Protein AF-A0A2E3WHK4-F1 (afdb_monomer)

Radius of gyration: 24.92 Å; Cα contacts (8 Å, |Δi|>4): 42; chains: 1; bounding box: 54×71×38 Å

Foldseek 3Di:
DDDDDDDDDDDDDDDDDDDDDPPVPPPPPDDPVCNVVVVVVCQVPDPPPPPDDDPCPVVVVVCVVVVCDDDDVSVVVVVVCCCVPPCVPQVVVLVVQLVVCVVVVNPVSNVVSVVVNLVVQPDPVSNVD

Solvent-accessible surface area (backbone atoms only — not comparable to full-atom values): 8278 Å² total; per-residue (Å²): 140,84,90,86,89,82,89,86,83,82,88,84,90,82,88,81,91,81,87,91,76,89,67,83,73,79,76,76,81,72,52,80,79,55,40,60,59,50,52,52,48,55,55,70,73,35,89,83,51,94,81,72,81,67,85,66,51,68,60,50,52,51,33,38,77,71,60,69,31,80,50,70,70,40,42,52,53,50,51,51,48,44,45,56,69,43,41,58,65,46,55,51,54,49,51,55,50,39,54,52,25,55,74,72,67,36,62,66,60,36,50,54,50,49,53,49,54,52,65,68,32,83,46,72,69,66,62,73,109

pLDDT: mean 78.29, std 24.93, range [26.19, 98.44]

Nearest PDB structures (foldseek):
  6jc4-assembly2_C  TM=9.478E-01  e=2.154E-05  Klebsiella pneumoniae
  3o1q-assembly1_A  TM=9.457E-01  e=3.713E-01  Helicobacter pylori
  8ato-assembly1_C  TM=3.701E-01  e=4.319E+00  Homo sapiens

Structure (mmCIF, N/CA/C/O backbone):
data_AF-A0A2E3WHK4-F1
#
_entry.id   AF-A0A2E3WHK4-F1
#
loop_
_atom_site.group_PDB
_atom_site.id
_atom_site.type_symbol
_atom_site.label_atom_id
_atom_site.label_alt_id
_atom_site.label_comp_id
_atom_site.label_asym_id
_atom_site.label_entity_id
_atom_site.label_seq_id
_atom_site.pdbx_PDB_ins_code
_atom_site.Cartn_x
_atom_site.Cartn_y
_atom_site.Cartn_z
_atom_site.occupancy
_atom_site.B_iso_or_equiv
_atom_site.auth_seq_id
_atom_site.auth_comp_id
_atom_site.auth_asym_id
_atom_site.auth_atom_id
_atom_site.pdbx_PDB_model_num
ATOM 1 N N . MET A 1 1 ? 2.552 53.543 -18.193 1.00 32.16 1 MET A N 1
ATOM 2 C CA . MET A 1 1 ? 2.100 54.291 -16.997 1.00 32.16 1 MET A CA 1
ATOM 3 C C . MET A 1 1 ? 1.899 53.285 -15.876 1.00 32.16 1 MET A C 1
ATOM 5 O O . MET A 1 1 ? 1.229 52.308 -16.147 1.00 32.16 1 MET A O 1
ATOM 9 N N . ILE A 1 2 ? 2.403 53.360 -14.652 1.00 32.72 2 ILE A N 1
ATOM 10 C CA . ILE A 1 2 ? 3.369 54.187 -13.921 1.00 32.72 2 ILE A CA 1
ATOM 11 C C . ILE A 1 2 ? 3.848 53.256 -12.790 1.00 32.72 2 ILE A C 1
ATOM 13 O O . ILE A 1 2 ? 3.077 52.462 -12.256 1.00 32.72 2 ILE A O 1
ATOM 17 N N . TRP A 1 3 ? 5.128 53.359 -12.470 1.00 26.19 3 TRP A N 1
ATOM 18 C CA . TRP A 1 3 ? 5.832 52.725 -11.360 1.00 26.19 3 TRP A CA 1
ATOM 19 C C . TRP A 1 3 ? 5.740 53.658 -10.135 1.00 26.19 3 TRP A C 1
ATOM 21 O O . TRP A 1 3 ? 5.920 54.858 -10.322 1.00 26.19 3 TRP A O 1
ATOM 31 N N . CYS A 1 4 ? 5.460 53.160 -8.923 1.00 27.98 4 CYS A N 1
ATOM 32 C CA . CYS A 1 4 ? 5.725 53.824 -7.622 1.00 27.98 4 CYS A CA 1
ATOM 33 C C . CYS A 1 4 ? 5.258 52.886 -6.487 1.00 27.98 4 CYS A C 1
ATOM 35 O O . CYS A 1 4 ? 4.134 52.411 -6.545 1.00 27.98 4 CYS A O 1
ATOM 37 N N . GLY A 1 5 ? 5.995 52.546 -5.428 1.00 30.70 5 GLY A N 1
ATOM 38 C CA . GLY A 1 5 ? 7.230 53.093 -4.868 1.00 30.70 5 GLY A CA 1
ATOM 39 C C . GLY A 1 5 ? 7.067 53.225 -3.344 1.00 30.70 5 GLY A C 1
ATOM 40 O O . GLY A 1 5 ? 6.172 53.942 -2.918 1.00 30.70 5 GLY A O 1
ATOM 41 N N . ALA A 1 6 ? 7.894 52.512 -2.564 1.00 33.41 6 ALA A N 1
ATOM 42 C CA . ALA A 1 6 ? 8.309 52.751 -1.159 1.00 33.41 6 ALA A CA 1
ATOM 43 C C . ALA A 1 6 ? 8.763 51.392 -0.575 1.00 33.41 6 ALA A C 1
ATOM 45 O O . ALA A 1 6 ? 7.943 50.537 -0.277 1.00 33.41 6 ALA A O 1
ATOM 46 N N . LEU A 1 7 ? 10.039 51.006 -0.559 1.00 29.77 7 LEU A N 1
ATOM 47 C CA . LEU A 1 7 ? 11.197 51.650 0.067 1.00 29.77 7 LEU A CA 1
ATOM 48 C C . LEU A 1 7 ? 11.035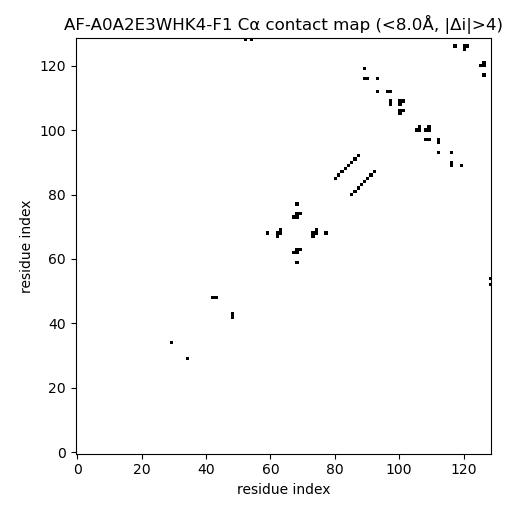 51.777 1.591 1.00 29.77 7 LEU A C 1
ATOM 50 O O . LEU A 1 7 ? 10.714 52.835 2.116 1.00 29.77 7 LEU A O 1
ATOM 54 N N . VAL A 1 8 ? 11.332 50.682 2.296 1.00 32.84 8 VAL A N 1
ATOM 55 C CA . VAL A 1 8 ? 11.907 50.726 3.646 1.00 32.84 8 VAL A CA 1
ATOM 56 C C . VAL A 1 8 ? 13.286 50.080 3.557 1.00 32.84 8 VAL A C 1
ATOM 58 O O . VAL A 1 8 ? 13.446 48.864 3.548 1.00 32.84 8 VAL A O 1
ATOM 61 N N . VAL A 1 9 ? 14.289 50.942 3.419 1.00 32.91 9 VAL A N 1
ATOM 62 C CA . VAL A 1 9 ? 15.704 50.643 3.634 1.00 32.91 9 VAL A CA 1
ATOM 63 C C . VAL A 1 9 ? 16.000 50.966 5.092 1.00 32.91 9 VAL A C 1
ATOM 65 O O . VAL A 1 9 ? 15.799 52.108 5.487 1.00 32.91 9 VAL A O 1
ATOM 68 N N . SER A 1 10 ? 16.552 50.027 5.864 1.00 28.28 10 SER A N 1
ATOM 69 C CA . SER A 1 10 ? 17.551 50.376 6.884 1.00 28.28 10 SER A CA 1
ATOM 70 C C . SER A 1 10 ? 18.268 49.148 7.452 1.00 28.28 10 SER A C 1
ATOM 72 O O . SER A 1 10 ? 17.691 48.356 8.185 1.00 28.28 10 SER A O 1
ATOM 74 N N . ARG A 1 11 ? 19.574 49.105 7.158 1.00 29.52 11 ARG A N 1
ATOM 75 C CA . ARG A 1 11 ? 20.680 48.667 8.029 1.00 29.52 11 ARG A CA 1
ATOM 76 C C . ARG A 1 11 ? 20.716 47.208 8.501 1.00 29.52 11 ARG A C 1
ATOM 78 O O . ARG A 1 11 ? 20.178 46.862 9.541 1.00 29.52 11 ARG A O 1
ATOM 85 N N . LEU A 1 12 ? 21.628 46.450 7.891 1.00 34.66 12 LEU A N 1
ATOM 86 C CA . LEU A 1 12 ? 22.971 46.253 8.462 1.00 34.66 12 LEU A CA 1
ATOM 87 C C . LEU A 1 12 ? 23.900 45.621 7.413 1.00 34.66 12 LEU A C 1
ATOM 89 O O . LEU A 1 12 ? 23.836 44.437 7.104 1.00 34.66 12 LEU A O 1
ATOM 93 N N . THR A 1 13 ? 24.781 46.444 6.852 1.00 31.20 13 THR A N 1
ATOM 94 C CA . THR A 1 13 ? 25.991 46.015 6.149 1.00 31.20 13 THR A CA 1
ATOM 95 C C . THR A 1 13 ? 27.065 45.662 7.181 1.00 31.20 13 THR A C 1
ATOM 97 O O . THR A 1 13 ? 27.302 46.469 8.077 1.00 31.20 13 THR A O 1
ATOM 100 N N . ARG A 1 14 ? 27.740 44.506 7.031 1.00 28.72 14 ARG A N 1
ATOM 101 C CA . ARG A 1 14 ? 29.221 44.343 7.052 1.00 28.72 14 ARG A CA 1
ATOM 102 C C . ARG A 1 14 ? 29.661 42.877 7.276 1.00 28.72 14 ARG A C 1
ATOM 104 O O . ARG A 1 14 ? 29.740 42.395 8.394 1.00 28.72 14 ARG A O 1
ATOM 111 N N . THR A 1 15 ? 29.986 42.224 6.156 1.00 34.41 15 THR A N 1
ATOM 112 C CA . THR A 1 15 ? 31.116 41.298 5.889 1.00 34.41 15 THR A CA 1
ATOM 113 C C . THR A 1 15 ? 31.735 40.463 7.027 1.00 34.41 15 THR A C 1
ATOM 115 O O . THR A 1 15 ? 32.470 41.013 7.845 1.00 34.41 15 THR A O 1
ATOM 118 N N . ARG A 1 16 ? 31.702 39.125 6.894 1.00 31.84 16 ARG A N 1
ATOM 119 C CA . ARG A 1 16 ? 32.923 38.289 6.781 1.00 31.84 16 ARG A CA 1
ATOM 120 C C . ARG A 1 16 ? 32.598 36.835 6.397 1.00 31.84 16 ARG A C 1
ATOM 122 O O . ARG A 1 16 ? 31.952 36.127 7.149 1.00 31.8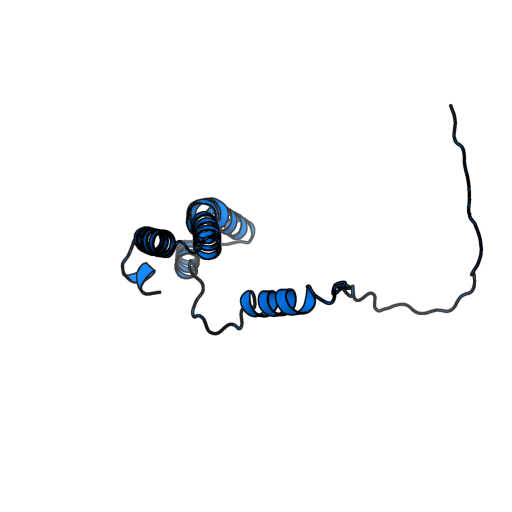4 16 ARG A O 1
ATOM 129 N N . LEU A 1 17 ? 33.067 36.461 5.204 1.00 40.88 17 LEU A N 1
ATOM 130 C CA . LEU A 1 17 ? 33.622 35.168 4.775 1.00 40.88 17 LEU A CA 1
ATOM 131 C C . LEU A 1 17 ? 33.205 33.900 5.550 1.00 40.88 17 LEU A C 1
ATOM 133 O O . LEU A 1 17 ? 33.630 33.714 6.685 1.00 40.88 17 LEU A O 1
ATOM 137 N N . LEU A 1 18 ? 32.523 32.975 4.861 1.00 35.97 18 LEU A N 1
ATOM 138 C CA . LEU A 1 18 ? 33.019 31.633 4.486 1.00 35.97 18 LEU A CA 1
ATOM 139 C C . LEU A 1 18 ? 31.835 30.749 4.043 1.00 35.97 18 LEU A C 1
ATOM 141 O O . LEU A 1 18 ? 30.984 30.371 4.840 1.00 35.97 18 LEU A O 1
ATOM 145 N N . ASN A 1 19 ? 31.806 30.398 2.756 1.00 31.80 19 ASN A N 1
ATOM 146 C CA . ASN A 1 19 ? 31.137 29.188 2.258 1.00 31.80 19 ASN A CA 1
ATOM 147 C C . ASN A 1 19 ? 32.091 28.006 2.570 1.00 31.80 19 ASN A C 1
ATOM 149 O O . ASN A 1 19 ? 33.301 28.248 2.496 1.00 31.80 19 ASN A O 1
ATOM 153 N N . PRO A 1 20 ? 31.656 26.764 2.899 1.00 40.72 20 PRO A N 1
ATOM 154 C CA . PRO A 1 20 ? 30.955 25.916 1.931 1.00 40.72 20 PRO A CA 1
ATOM 155 C C . PRO A 1 20 ? 30.108 24.794 2.581 1.00 40.72 20 PRO A C 1
ATOM 157 O O . PRO A 1 20 ? 30.500 23.636 2.519 1.00 40.72 20 PRO A O 1
ATOM 160 N N . LYS A 1 21 ? 28.974 25.073 3.232 1.00 35.03 21 LYS A N 1
ATOM 161 C CA . LYS A 1 21 ? 28.014 24.015 3.627 1.00 35.03 21 LYS A CA 1
ATOM 162 C C . LYS A 1 21 ? 26.590 24.558 3.620 1.00 35.03 21 LYS A C 1
ATOM 164 O O . LYS A 1 21 ? 25.977 24.732 4.667 1.00 35.03 21 LYS A O 1
ATOM 169 N N . VAL A 1 22 ? 26.047 24.799 2.427 1.00 41.94 22 VAL A N 1
ATOM 170 C CA . VAL A 1 22 ? 24.589 24.822 2.245 1.00 41.94 22 VAL A CA 1
ATOM 171 C C . VAL A 1 22 ? 24.117 23.371 2.327 1.00 41.94 22 VAL A C 1
ATOM 173 O O . VAL A 1 22 ? 23.845 22.718 1.328 1.00 41.94 22 VAL A O 1
ATOM 176 N N . VAL A 1 23 ? 24.099 22.827 3.543 1.00 40.00 23 VAL A N 1
ATOM 177 C CA . VAL A 1 23 ? 23.175 21.744 3.855 1.00 40.00 23 VAL A CA 1
ATOM 178 C C . VAL A 1 23 ? 21.829 22.444 3.907 1.00 40.00 23 VAL A C 1
ATOM 180 O O . VAL A 1 23 ? 21.628 23.322 4.745 1.00 40.00 23 VAL A O 1
ATOM 183 N N . HIS A 1 24 ? 20.938 22.135 2.968 1.00 33.94 24 HIS A N 1
ATOM 184 C CA . HIS A 1 24 ? 19.538 22.501 3.108 1.00 33.94 24 HIS A CA 1
ATOM 185 C C . HIS A 1 24 ? 19.004 21.812 4.366 1.00 33.94 24 HIS A C 1
ATOM 187 O O . HIS A 1 24 ? 18.498 20.696 4.322 1.00 33.94 24 HIS A O 1
ATOM 193 N N . THR A 1 25 ? 19.149 22.469 5.512 1.00 41.84 25 THR A N 1
ATOM 194 C CA . THR A 1 25 ? 18.350 22.164 6.687 1.00 41.84 25 THR A CA 1
ATOM 195 C C . THR A 1 25 ? 16.922 22.506 6.293 1.00 41.84 25 THR A C 1
ATOM 197 O O . THR A 1 25 ? 16.551 23.678 6.232 1.00 41.84 25 THR A O 1
ATOM 200 N N . MET A 1 26 ? 16.130 21.483 5.963 1.00 35.94 26 MET A N 1
ATOM 201 C CA . MET A 1 26 ? 14.676 21.585 6.009 1.00 35.94 26 MET A CA 1
ATOM 202 C C . MET A 1 26 ? 14.314 21.918 7.453 1.00 35.94 26 MET A C 1
ATOM 204 O O . MET A 1 26 ? 14.237 21.046 8.315 1.00 35.94 26 MET A O 1
ATOM 208 N N . SER A 1 27 ? 14.155 23.208 7.728 1.00 40.22 27 SER A N 1
ATOM 209 C CA . SER A 1 27 ? 13.604 23.712 8.976 1.00 40.22 27 SER A CA 1
ATOM 210 C C . SER A 1 27 ? 12.136 23.300 9.029 1.00 40.22 27 SER A C 1
ATOM 212 O O . SER A 1 27 ? 11.256 24.050 8.610 1.00 40.22 27 SER A O 1
ATOM 214 N N . ILE A 1 28 ? 11.857 22.082 9.494 1.00 56.19 28 ILE A N 1
ATOM 215 C CA . ILE A 1 28 ? 10.499 21.688 9.862 1.00 56.19 28 ILE A CA 1
ATOM 216 C C . ILE A 1 28 ? 10.129 22.561 11.058 1.00 56.19 28 ILE A C 1
ATOM 218 O O . ILE A 1 28 ? 10.598 22.350 12.176 1.00 56.19 28 ILE A O 1
ATOM 222 N N . VAL A 1 29 ? 9.325 23.589 10.799 1.00 51.56 29 VAL A N 1
ATOM 223 C CA . VAL A 1 29 ? 8.701 24.415 11.830 1.00 51.56 29 VAL A CA 1
ATOM 224 C C . VAL A 1 29 ? 7.770 23.497 12.627 1.00 51.56 29 VAL A C 1
ATOM 226 O O . VAL A 1 29 ? 6.657 23.194 12.204 1.00 51.56 29 VAL A O 1
ATOM 229 N N . MET A 1 30 ? 8.255 22.981 13.759 1.00 50.47 30 MET A N 1
ATOM 230 C CA . MET A 1 30 ? 7.459 22.179 14.686 1.00 50.47 30 MET A CA 1
ATOM 231 C C . MET A 1 30 ? 6.530 23.100 15.476 1.00 50.47 30 MET A C 1
ATOM 233 O O . MET A 1 30 ? 6.946 23.748 16.434 1.00 50.47 30 MET A O 1
ATOM 237 N N . ASN A 1 31 ? 5.259 23.137 15.084 1.00 55.22 31 ASN A N 1
ATOM 238 C CA . ASN A 1 31 ? 4.193 23.665 15.929 1.00 55.22 31 ASN A CA 1
ATOM 239 C C . ASN A 1 31 ? 4.001 22.716 17.131 1.00 55.22 31 ASN A C 1
ATOM 241 O O . ASN A 1 31 ? 3.903 21.499 16.958 1.00 55.22 31 ASN A O 1
ATOM 245 N N . THR A 1 32 ? 4.019 23.234 18.358 1.00 56.72 32 THR A N 1
ATOM 246 C CA . THR A 1 32 ? 4.270 22.444 19.579 1.00 56.72 32 THR A CA 1
ATOM 247 C C . THR A 1 32 ? 3.127 21.514 19.999 1.00 56.72 32 THR A C 1
ATOM 249 O O . THR A 1 32 ? 3.413 20.498 20.630 1.00 56.72 32 THR A O 1
ATOM 252 N N . ASP A 1 33 ? 1.878 21.744 19.582 1.00 55.09 33 ASP A N 1
ATOM 253 C CA . ASP A 1 33 ? 0.775 20.778 19.790 1.00 55.09 33 ASP A CA 1
ATOM 254 C C . ASP A 1 33 ? 0.703 19.722 18.669 1.00 55.09 33 ASP A C 1
ATOM 256 O O . ASP A 1 33 ? 0.485 18.533 18.907 1.00 55.09 33 ASP A O 1
ATOM 260 N N . SER A 1 34 ? 1.040 20.133 17.443 1.00 60.03 34 SER A N 1
ATOM 261 C CA . SER A 1 34 ? 1.247 19.246 16.292 1.00 60.03 34 SER A CA 1
ATOM 262 C C . SER A 1 34 ? 2.466 18.332 16.461 1.00 60.03 34 SER A C 1
ATOM 264 O O . SER A 1 34 ? 2.566 17.311 15.789 1.00 60.03 34 SER A O 1
ATOM 266 N N . SER A 1 35 ? 3.394 18.663 17.365 1.00 73.31 35 SER A N 1
ATOM 267 C CA . SER A 1 35 ? 4.667 17.951 17.531 1.00 73.31 35 SER A CA 1
ATOM 268 C C . SER A 1 35 ? 4.484 16.457 17.819 1.00 73.31 35 SER A C 1
ATOM 270 O O . SER A 1 35 ? 5.137 15.622 17.195 1.00 73.31 35 SER A O 1
ATOM 272 N N . ARG A 1 36 ? 3.544 16.098 18.704 1.00 83.81 36 ARG A N 1
ATOM 273 C CA . ARG A 1 36 ? 3.295 14.704 19.103 1.00 83.81 36 ARG A CA 1
ATOM 274 C C . ARG A 1 36 ? 2.652 13.896 17.982 1.00 83.81 36 ARG A C 1
ATOM 276 O O . ARG A 1 36 ? 3.104 12.788 17.710 1.00 83.81 36 ARG A O 1
ATOM 283 N N . GLN A 1 37 ? 1.638 14.446 17.318 1.00 89.50 37 GLN A N 1
ATOM 284 C CA . GLN A 1 37 ? 0.971 13.787 16.190 1.00 89.50 37 GLN A CA 1
ATOM 285 C C . GLN A 1 37 ? 1.927 13.614 15.006 1.00 89.50 37 GLN A C 1
ATOM 287 O O . GLN A 1 37 ? 1.992 12.530 14.435 1.00 89.50 37 GLN A O 1
ATOM 292 N N . SER A 1 38 ? 2.743 14.628 14.709 1.00 90.31 38 SER A N 1
ATOM 293 C CA . SER A 1 38 ? 3.778 14.547 13.678 1.00 90.31 38 SER A CA 1
ATOM 294 C C . SER A 1 38 ? 4.797 13.457 13.985 1.00 90.31 38 SER A C 1
ATOM 296 O O . SER A 1 38 ? 5.085 12.642 13.119 1.00 90.31 38 SER A O 1
ATOM 298 N N . ILE A 1 39 ? 5.315 13.377 15.217 1.00 92.81 39 ILE A N 1
ATOM 299 C CA . ILE A 1 39 ? 6.254 12.311 15.606 1.00 92.81 39 ILE A CA 1
ATOM 300 C C . ILE A 1 39 ? 5.605 10.928 15.468 1.00 92.81 39 ILE A C 1
ATOM 302 O O . ILE A 1 39 ? 6.250 10.003 14.980 1.00 92.81 39 ILE A O 1
ATOM 306 N N . ARG A 1 40 ? 4.330 10.774 15.851 1.00 92.25 40 ARG A N 1
ATOM 307 C CA . ARG A 1 40 ? 3.599 9.512 15.651 1.00 92.25 40 ARG A CA 1
ATOM 308 C C . ARG A 1 40 ? 3.431 9.175 14.174 1.00 92.25 40 ARG A C 1
ATOM 310 O O . ARG A 1 40 ? 3.639 8.026 13.806 1.00 92.25 40 ARG A O 1
ATOM 317 N N . LEU A 1 41 ? 3.136 10.157 13.328 1.00 92.44 41 LEU A N 1
ATOM 318 C CA . LEU A 1 41 ? 3.065 9.951 11.885 1.00 92.44 41 LEU A CA 1
ATOM 319 C C . LEU A 1 41 ? 4.421 9.515 11.316 1.00 92.44 41 LEU A C 1
ATOM 321 O O . LEU A 1 41 ? 4.473 8.530 10.590 1.00 92.44 41 LEU A O 1
ATOM 325 N N . TRP A 1 42 ? 5.519 10.172 11.704 1.00 92.38 42 TRP A N 1
ATOM 3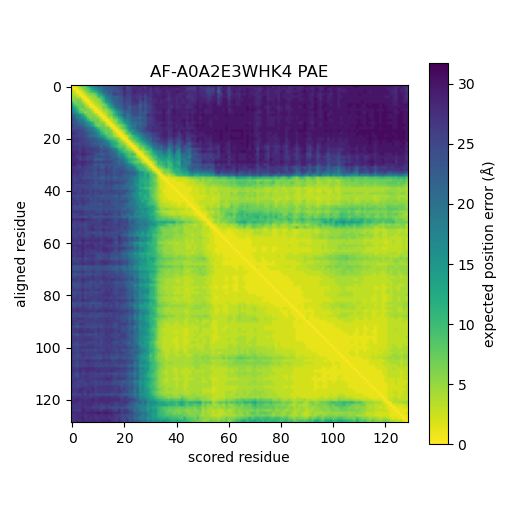26 C CA . TRP A 1 42 ? 6.877 9.777 11.305 1.00 92.38 42 TRP A CA 1
ATOM 327 C C . TRP A 1 42 ? 7.226 8.349 11.732 1.00 92.38 42 TRP A C 1
ATOM 329 O O . TRP A 1 42 ? 7.882 7.630 10.985 1.00 92.38 42 TRP A O 1
ATOM 339 N N . GLN A 1 43 ? 6.773 7.925 12.915 1.00 91.81 43 GLN A N 1
ATOM 340 C CA . GLN A 1 43 ? 6.928 6.541 13.363 1.00 91.81 43 GLN A CA 1
ATOM 341 C C . GLN A 1 43 ? 6.137 5.563 12.484 1.00 91.81 43 GLN A C 1
ATOM 343 O O . GLN A 1 43 ? 6.665 4.507 12.152 1.00 91.81 43 GLN A O 1
ATOM 348 N N . LEU A 1 44 ? 4.911 5.916 12.088 1.00 91.12 44 LEU A N 1
ATOM 349 C CA . LEU A 1 44 ? 4.048 5.064 11.264 1.00 91.12 44 LEU A CA 1
ATOM 350 C C . LEU A 1 44 ? 4.525 4.932 9.813 1.00 91.12 44 LEU A C 1
ATOM 352 O O . LEU A 1 44 ? 4.396 3.859 9.240 1.00 91.12 44 LEU A O 1
ATOM 356 N N . ILE A 1 45 ? 5.086 5.990 9.221 1.00 91.62 45 ILE A N 1
ATOM 357 C CA . ILE A 1 45 ? 5.588 5.955 7.833 1.00 91.62 45 ILE A CA 1
ATOM 358 C C . ILE A 1 45 ? 7.031 5.442 7.724 1.00 91.62 45 ILE A C 1
ATOM 360 O O . ILE A 1 45 ? 7.600 5.413 6.634 1.00 91.62 45 ILE A O 1
ATOM 364 N N . SER A 1 46 ? 7.654 5.087 8.850 1.00 91.00 46 SER A N 1
ATOM 365 C CA . SER A 1 46 ? 9.024 4.587 8.871 1.00 91.00 46 SER A CA 1
ATOM 366 C C . SER A 1 46 ? 9.103 3.191 8.239 1.00 91.00 46 SER A C 1
ATOM 368 O O . SER A 1 46 ? 8.418 2.283 8.710 1.00 91.00 46 SER A O 1
ATOM 370 N N . PRO A 1 47 ? 10.010 2.954 7.272 1.00 84.88 47 PRO A N 1
ATOM 371 C CA . PRO A 1 47 ? 10.255 1.616 6.725 1.00 84.88 47 PRO A CA 1
ATOM 372 C C . PRO A 1 47 ? 10.778 0.607 7.757 1.00 84.88 47 PRO A C 1
ATOM 374 O O . PRO A 1 47 ? 10.780 -0.589 7.498 1.00 84.88 47 PRO A O 1
ATOM 377 N N . ALA A 1 48 ? 11.253 1.077 8.916 1.00 88.38 48 ALA A N 1
ATOM 378 C CA . ALA A 1 48 ? 11.751 0.228 9.998 1.00 88.38 48 ALA A CA 1
ATOM 379 C C . ALA A 1 48 ? 10.636 -0.315 10.915 1.00 88.38 48 ALA A C 1
ATOM 381 O O . ALA A 1 48 ? 10.934 -0.965 11.918 1.00 88.38 48 ALA A O 1
ATOM 382 N N . LEU A 1 49 ? 9.366 -0.014 10.627 1.00 89.00 49 LEU A N 1
ATOM 383 C CA . LEU A 1 49 ? 8.237 -0.516 11.403 1.00 89.00 49 LEU A CA 1
ATOM 384 C C . LEU A 1 49 ? 8.108 -2.045 11.208 1.00 89.00 49 LEU A C 1
ATOM 386 O O . LEU A 1 49 ? 8.041 -2.500 10.066 1.00 89.00 49 LEU A O 1
ATOM 390 N N . PRO A 1 50 ? 8.056 -2.860 12.281 1.00 85.50 50 PRO A N 1
ATOM 391 C CA . PRO A 1 50 ? 8.044 -4.321 12.176 1.00 85.50 50 PRO A CA 1
ATOM 392 C C . PRO A 1 50 ? 6.635 -4.853 11.866 1.00 85.50 50 PRO A C 1
ATOM 394 O O . PRO A 1 50 ? 6.042 -5.568 12.669 1.00 85.50 50 PRO A O 1
ATOM 397 N N . VAL A 1 51 ? 6.080 -4.461 10.717 1.00 84.25 51 VAL A N 1
ATOM 398 C CA . VAL A 1 51 ? 4.728 -4.844 10.261 1.00 84.25 51 VAL A CA 1
ATOM 399 C C . VAL A 1 51 ? 4.723 -5.924 9.181 1.00 84.25 51 VAL A C 1
ATOM 401 O O . VAL A 1 51 ? 3.654 -6.379 8.804 1.00 84.25 51 VAL A O 1
ATOM 404 N N . GLY A 1 52 ? 5.895 -6.365 8.718 1.00 81.50 52 GLY A N 1
ATOM 405 C CA . GLY A 1 52 ? 6.020 -7.380 7.671 1.00 81.50 52 GLY A CA 1
ATOM 406 C C . GLY A 1 52 ? 6.476 -6.801 6.333 1.00 81.50 52 GLY A C 1
ATOM 407 O O . GLY A 1 52 ? 7.038 -5.706 6.274 1.00 81.50 52 GLY A O 1
ATOM 408 N N . ALA A 1 53 ? 6.301 -7.582 5.267 1.00 78.38 53 ALA A N 1
ATOM 409 C CA . ALA A 1 53 ? 6.696 -7.197 3.917 1.00 78.38 53 ALA A CA 1
ATOM 410 C C . ALA A 1 53 ? 5.720 -6.179 3.305 1.00 78.38 53 ALA A C 1
ATOM 412 O O . ALA A 1 53 ? 4.564 -6.070 3.707 1.00 78.38 53 ALA A O 1
ATOM 413 N N . PHE A 1 54 ? 6.186 -5.424 2.307 1.00 80.81 54 PHE A N 1
ATOM 414 C CA . PHE A 1 54 ? 5.336 -4.469 1.603 1.00 80.81 54 PHE A CA 1
ATOM 415 C C . PHE A 1 54 ? 4.417 -5.179 0.611 1.00 80.81 54 PHE A C 1
ATOM 417 O O . PHE A 1 54 ? 4.880 -5.924 -0.262 1.00 80.81 54 PHE A O 1
ATOM 424 N N . HIS A 1 55 ? 3.124 -4.879 0.710 1.00 83.19 55 HIS A N 1
ATOM 425 C CA . HIS A 1 55 ? 2.128 -5.331 -0.251 1.00 83.19 55 HIS A CA 1
ATOM 426 C C . HIS A 1 55 ? 2.497 -4.873 -1.677 1.00 83.19 55 HIS A C 1
ATOM 428 O O . HIS A 1 55 ? 3.055 -3.788 -1.863 1.00 83.19 55 HIS A O 1
ATOM 434 N N . TYR A 1 56 ? 2.213 -5.716 -2.676 1.00 87.44 56 TYR A N 1
ATOM 435 C CA . TYR A 1 56 ? 2.599 -5.581 -4.096 1.00 87.44 56 TYR A CA 1
ATOM 436 C C . TYR A 1 56 ? 4.077 -5.830 -4.454 1.00 87.44 56 TYR A C 1
ATOM 438 O O . TYR A 1 56 ? 4.422 -5.800 -5.640 1.00 87.44 56 TYR A O 1
ATOM 446 N N . SER A 1 57 ? 4.948 -6.143 -3.488 1.00 89.62 57 SER A N 1
ATOM 447 C CA . SER A 1 57 ? 6.356 -6.486 -3.765 1.00 89.62 57 SER A CA 1
ATOM 448 C C . SER A 1 57 ? 6.502 -7.700 -4.692 1.00 89.62 57 SER A C 1
ATOM 450 O O . SER A 1 57 ? 7.271 -7.647 -5.653 1.00 89.62 57 SER A O 1
ATOM 452 N N . GLN A 1 58 ? 5.687 -8.739 -4.487 1.00 88.75 58 GLN A N 1
ATOM 453 C CA . GLN A 1 58 ? 5.658 -9.922 -5.351 1.00 88.75 58 GLN A CA 1
ATOM 454 C C . GLN A 1 58 ? 5.269 -9.582 -6.800 1.00 88.75 58 GLN A C 1
ATOM 456 O O . GLN A 1 58 ? 5.850 -10.098 -7.753 1.00 88.75 58 GLN A O 1
ATOM 461 N N . GLY A 1 59 ? 4.305 -8.674 -6.988 1.00 91.12 59 GLY A N 1
ATOM 462 C CA . GLY A 1 59 ? 3.875 -8.233 -8.316 1.00 91.12 59 GLY A CA 1
ATOM 463 C C . GLY A 1 59 ? 4.995 -7.529 -9.084 1.00 91.12 59 GLY A C 1
ATOM 464 O O . GLY A 1 59 ? 5.169 -7.766 -10.282 1.00 91.12 59 GLY A O 1
ATOM 465 N N . LEU A 1 60 ? 5.788 -6.709 -8.388 1.00 93.62 60 LEU A N 1
ATOM 466 C CA . LEU A 1 60 ? 6.955 -6.052 -8.973 1.00 93.62 60 LEU A CA 1
ATOM 467 C C . LEU A 1 60 ? 8.049 -7.063 -9.333 1.00 93.62 60 LEU A C 1
ATOM 469 O O . LEU A 1 60 ? 8.591 -7.002 -10.436 1.00 93.62 60 LEU A O 1
ATOM 473 N N . GLU A 1 61 ? 8.340 -8.018 -8.448 1.00 94.44 61 GLU A N 1
ATOM 474 C CA . GLU A 1 61 ? 9.314 -9.085 -8.709 1.00 94.44 61 GLU A CA 1
ATOM 475 C C . GLU A 1 61 ? 8.949 -9.874 -9.974 1.00 94.44 61 GLU A C 1
ATOM 477 O O . GLU A 1 61 ? 9.784 -10.073 -10.860 1.00 94.44 61 GLU A O 1
ATOM 482 N N . GLN A 1 62 ? 7.675 -10.246 -10.118 1.00 94.00 62 GLN A N 1
ATOM 483 C CA . GLN A 1 62 ? 7.183 -10.939 -11.308 1.00 94.00 62 GLN A CA 1
ATOM 484 C C . GLN A 1 62 ? 7.268 -10.070 -12.569 1.00 94.00 62 GLN A C 1
ATOM 486 O O . GLN A 1 62 ? 7.633 -10.571 -13.635 1.00 94.00 62 GLN A O 1
ATOM 491 N N . ALA A 1 63 ? 6.961 -8.774 -12.473 1.00 96.31 63 ALA A N 1
ATOM 492 C CA . ALA A 1 63 ? 7.066 -7.847 -13.599 1.00 96.31 63 ALA A CA 1
ATOM 493 C C . ALA A 1 63 ? 8.520 -7.677 -14.074 1.00 96.31 63 ALA A C 1
ATOM 495 O O . ALA A 1 63 ? 8.765 -7.597 -15.281 1.00 96.31 63 ALA A O 1
ATOM 496 N N . ILE A 1 64 ? 9.483 -7.683 -13.149 1.00 97.12 64 ILE A N 1
ATOM 497 C CA . ILE A 1 64 ? 10.918 -7.667 -13.460 1.00 97.12 64 ILE A CA 1
ATOM 498 C C . ILE A 1 64 ? 11.341 -8.988 -14.104 1.00 97.12 64 ILE A C 1
ATOM 500 O O . ILE A 1 64 ? 11.942 -8.980 -15.177 1.00 97.12 64 ILE A O 1
ATOM 504 N N . ASN A 1 65 ? 10.978 -10.127 -13.508 1.00 97.44 65 ASN A N 1
ATOM 505 C CA . ASN A 1 65 ? 11.339 -11.454 -14.019 1.00 97.44 65 ASN A CA 1
ATOM 506 C C . ASN A 1 65 ? 10.805 -11.693 -15.446 1.00 97.44 65 ASN A C 1
ATOM 508 O O . ASN A 1 65 ? 11.463 -12.305 -16.284 1.00 97.44 65 ASN A O 1
ATOM 512 N N . ARG A 1 66 ? 9.625 -11.147 -15.763 1.00 97.38 66 ARG A N 1
ATOM 513 C CA . ARG A 1 66 ? 9.022 -11.198 -17.108 1.00 97.38 66 ARG A CA 1
ATOM 514 C C . ARG A 1 66 ? 9.565 -10.142 -18.078 1.00 97.38 66 ARG A C 1
ATOM 516 O O . ARG A 1 66 ? 9.172 -10.140 -19.243 1.00 97.38 66 ARG A O 1
ATOM 523 N N . GLY A 1 67 ? 10.436 -9.242 -17.625 1.00 97.44 67 GLY A N 1
ATOM 524 C CA . GLY A 1 67 ? 11.019 -8.168 -18.434 1.00 97.44 67 GLY A CA 1
ATOM 525 C C . GLY A 1 67 ? 10.060 -7.020 -18.769 1.00 97.44 67 GLY A C 1
ATOM 526 O O . GLY A 1 67 ? 10.355 -6.230 -19.668 1.00 97.44 67 GLY A O 1
ATOM 527 N N . TRP A 1 68 ? 8.917 -6.916 -18.081 1.00 97.75 68 TRP A N 1
ATOM 528 C CA . TRP A 1 68 ? 7.983 -5.789 -18.218 1.00 97.75 68 TRP A CA 1
ATOM 529 C C . TRP A 1 68 ? 8.542 -4.520 -17.573 1.00 97.75 68 TRP A C 1
ATOM 531 O O . TRP A 1 68 ? 8.391 -3.432 -18.124 1.00 97.75 68 TRP A O 1
ATOM 541 N N . VAL A 1 69 ? 9.225 -4.677 -16.437 1.00 98.00 69 VAL A N 1
ATOM 542 C CA . VAL A 1 69 ? 9.983 -3.621 -15.760 1.00 98.00 69 VAL A CA 1
ATOM 543 C C . VAL A 1 69 ? 11.466 -3.928 -15.919 1.00 98.00 69 VAL A C 1
ATOM 545 O O . VAL A 1 69 ? 11.937 -4.972 -15.478 1.00 98.00 69 VAL A O 1
ATOM 548 N N . LYS A 1 70 ? 12.205 -3.041 -16.586 1.00 97.69 70 LYS A N 1
ATOM 549 C CA . LYS A 1 70 ? 13.614 -3.278 -16.958 1.00 97.69 70 LYS A CA 1
ATOM 550 C C . LYS A 1 70 ? 14.504 -2.040 -16.890 1.00 97.69 70 LYS A C 1
ATOM 552 O O . LYS A 1 70 ? 15.718 -2.141 -17.025 1.00 97.69 70 LYS A O 1
ATOM 557 N N . ASP A 1 71 ? 13.901 -0.874 -16.705 1.00 97.69 71 ASP A N 1
ATOM 558 C CA . ASP A 1 71 ? 14.566 0.419 -16.649 1.00 97.69 71 ASP A CA 1
ATOM 559 C C . ASP A 1 71 ? 13.741 1.397 -15.796 1.00 97.69 71 ASP A C 1
ATOM 561 O O . ASP A 1 71 ? 12.665 1.067 -15.286 1.00 97.69 71 ASP A O 1
ATOM 565 N N . VAL A 1 72 ? 14.259 2.612 -15.617 1.00 97.94 72 VAL A N 1
ATOM 566 C CA . VAL A 1 72 ? 13.610 3.644 -14.799 1.00 97.94 72 VAL A CA 1
ATOM 567 C C . VAL A 1 72 ? 12.230 4.018 -15.351 1.00 97.94 72 VAL A C 1
ATOM 569 O O . VAL A 1 72 ? 11.272 4.064 -14.588 1.00 97.94 72 VAL A O 1
ATOM 572 N N . GLY A 1 73 ? 12.091 4.205 -16.668 1.00 98.44 73 GLY A N 1
ATOM 573 C CA . GLY A 1 73 ? 10.823 4.638 -17.269 1.00 98.44 73 GLY A CA 1
ATOM 574 C C . GLY A 1 73 ? 9.717 3.583 -17.167 1.00 98.44 73 GLY A C 1
ATOM 575 O O . GLY A 1 73 ? 8.559 3.900 -16.881 1.00 98.44 73 GLY A O 1
ATOM 576 N N . THR A 1 74 ? 10.066 2.308 -17.339 1.00 98.12 74 THR A N 1
ATOM 577 C CA . THR A 1 74 ? 9.138 1.185 -17.130 1.00 98.12 74 THR A CA 1
ATOM 578 C C . THR A 1 74 ? 8.784 1.001 -15.656 1.00 98.12 74 THR A C 1
ATOM 580 O O . THR A 1 74 ? 7.637 0.680 -15.350 1.00 98.12 74 THR A O 1
ATOM 583 N N . THR A 1 75 ? 9.716 1.279 -14.740 1.00 97.38 75 THR A N 1
ATOM 584 C CA . THR A 1 75 ? 9.453 1.276 -13.291 1.00 97.38 75 THR A CA 1
ATOM 585 C C . THR A 1 75 ? 8.471 2.381 -12.906 1.00 97.38 75 THR A C 1
ATOM 587 O O . THR A 1 75 ? 7.475 2.105 -12.243 1.00 97.38 75 THR A O 1
ATOM 590 N N . GLU A 1 76 ? 8.702 3.616 -13.355 1.00 98.00 76 GLU A N 1
ATOM 591 C CA . GLU A 1 76 ? 7.800 4.751 -13.113 1.00 98.00 76 GLU A CA 1
ATOM 592 C C . GLU A 1 76 ? 6.391 4.467 -13.636 1.00 98.00 76 GLU A C 1
ATOM 594 O O . GLU A 1 76 ? 5.410 4.670 -12.922 1.00 98.00 76 GLU A O 1
ATOM 599 N N . SER A 1 77 ? 6.292 3.923 -14.851 1.00 97.75 77 SER A N 1
ATOM 600 C CA . SER A 1 77 ? 5.010 3.554 -15.460 1.00 97.75 77 SER A CA 1
ATOM 601 C C . SER A 1 77 ? 4.282 2.470 -14.660 1.00 97.75 77 SER A C 1
ATOM 603 O O . SER A 1 77 ? 3.067 2.544 -14.476 1.00 97.75 77 SER A O 1
ATOM 605 N N . TRP A 1 78 ? 5.015 1.471 -14.160 1.00 96.75 78 TRP A N 1
ATOM 606 C CA . TRP A 1 78 ? 4.449 0.403 -13.338 1.00 96.75 78 TRP A CA 1
ATOM 607 C C . TRP A 1 78 ? 3.944 0.935 -11.991 1.00 96.75 78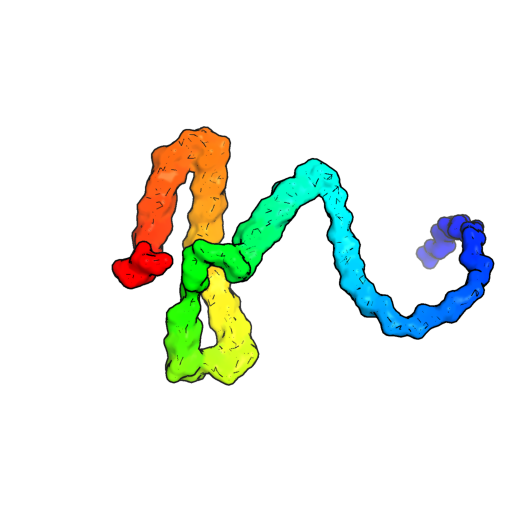 TRP A C 1
ATOM 609 O O . TRP A 1 78 ? 2.811 0.647 -11.606 1.00 96.75 78 TRP A O 1
ATOM 619 N N . VAL A 1 79 ? 4.736 1.774 -11.313 1.00 96.19 79 VAL A N 1
ATOM 620 C CA . VAL A 1 79 ? 4.352 2.406 -10.039 1.00 96.19 79 VAL A CA 1
ATOM 621 C C . VAL A 1 79 ? 3.150 3.331 -10.222 1.00 96.19 79 VAL A C 1
ATOM 623 O O . VAL A 1 79 ? 2.224 3.278 -9.417 1.00 96.19 79 VAL A O 1
ATOM 626 N N . ALA A 1 80 ? 3.115 4.141 -11.282 1.00 97.31 80 ALA A N 1
ATOM 627 C CA . ALA A 1 80 ? 1.966 4.992 -11.587 1.00 97.31 80 ALA A CA 1
ATOM 628 C C . ALA A 1 80 ? 0.694 4.158 -11.806 1.00 97.31 80 ALA A C 1
ATOM 630 O O . ALA A 1 80 ? -0.345 4.442 -11.211 1.00 97.31 80 ALA A O 1
ATOM 631 N N . GLY A 1 81 ? 0.793 3.071 -12.579 1.00 96.31 81 GLY A N 1
ATOM 632 C CA . GLY A 1 81 ? -0.317 2.143 -12.784 1.00 96.31 81 GLY A CA 1
ATOM 633 C C . GLY A 1 81 ? -0.814 1.509 -11.483 1.00 96.31 81 GLY A C 1
ATOM 634 O O . GLY A 1 81 ? -2.025 1.429 -11.272 1.00 96.31 81 GLY A O 1
ATOM 635 N N . LEU A 1 82 ? 0.100 1.110 -10.592 1.00 94.94 82 LEU A N 1
ATOM 636 C CA . LEU A 1 82 ? -0.233 0.578 -9.269 1.00 94.94 82 LEU A CA 1
ATOM 637 C C . LEU A 1 82 ? -0.948 1.624 -8.398 1.00 94.94 82 LEU A C 1
ATOM 639 O O . LEU A 1 82 ? -1.967 1.326 -7.770 1.00 94.94 82 LEU A O 1
ATOM 643 N N . LEU A 1 83 ? -0.432 2.855 -8.379 1.00 95.50 83 LEU A N 1
ATOM 644 C CA . LEU A 1 83 ? -1.012 3.958 -7.616 1.00 95.50 83 LEU A CA 1
ATOM 645 C C . LEU A 1 83 ? -2.433 4.280 -8.079 1.00 95.50 83 LEU A C 1
ATOM 647 O O . LEU A 1 83 ? -3.308 4.485 -7.246 1.00 95.50 83 LEU A O 1
ATOM 651 N N . GLU A 1 84 ? -2.686 4.292 -9.385 1.00 95.75 84 GLU A N 1
ATOM 652 C CA . GLU A 1 84 ? -4.004 4.615 -9.936 1.00 95.75 84 GLU A CA 1
ATOM 653 C C . GLU A 1 84 ? -5.011 3.472 -9.776 1.00 95.75 84 GLU A C 1
ATOM 655 O O . GLU A 1 84 ? -6.161 3.700 -9.397 1.00 95.75 84 GLU A O 1
ATOM 660 N N . ARG A 1 85 ? -4.603 2.238 -10.093 1.00 91.94 85 ARG A N 1
ATOM 661 C CA . ARG A 1 85 ? -5.536 1.114 -10.273 1.00 91.94 85 ARG A CA 1
ATOM 662 C C . ARG A 1 85 ? -5.719 0.243 -9.049 1.00 91.94 85 ARG A C 1
ATOM 664 O O . ARG A 1 85 ? -6.712 -0.480 -9.016 1.00 91.94 85 ARG A O 1
ATOM 671 N N . CYS A 1 86 ? -4.807 0.303 -8.086 1.00 90.94 86 CYS A N 1
ATOM 672 C CA . CYS A 1 86 ? -4.880 -0.495 -6.867 1.00 90.94 86 CYS A CA 1
ATOM 673 C C . CYS A 1 86 ? -5.020 0.424 -5.652 1.00 90.94 86 CYS A C 1
ATOM 675 O O . CYS A 1 86 ? -6.071 0.465 -5.012 1.00 90.94 86 CYS A O 1
ATOM 677 N N . ILE A 1 87 ? -4.003 1.249 -5.395 1.00 92.81 87 ILE A N 1
ATOM 678 C CA . ILE A 1 87 ? -3.974 2.088 -4.191 1.00 92.81 87 ILE A CA 1
ATOM 679 C C . ILE A 1 87 ? -5.076 3.155 -4.239 1.00 92.81 87 ILE A C 1
ATOM 681 O O . ILE A 1 87 ? -5.799 3.348 -3.264 1.00 92.81 87 ILE A O 1
ATOM 685 N N . GLY A 1 88 ? -5.244 3.837 -5.371 1.00 95.06 88 GLY A N 1
ATOM 686 C CA . GLY A 1 88 ? -6.223 4.911 -5.542 1.00 95.06 88 GLY A CA 1
ATOM 687 C C . GLY A 1 88 ? -7.673 4.440 -5.659 1.00 95.06 88 GLY A C 1
ATOM 688 O O . GLY A 1 88 ? -8.585 5.199 -5.339 1.00 95.06 88 GLY A O 1
ATOM 689 N N . SER A 1 89 ? -7.900 3.201 -6.094 1.00 92.88 89 SER A N 1
ATOM 690 C CA . SER A 1 89 ? -9.238 2.650 -6.348 1.00 92.88 89 SER A CA 1
ATOM 691 C C . SER A 1 89 ? -9.776 1.807 -5.187 1.00 92.88 89 SER A C 1
ATOM 693 O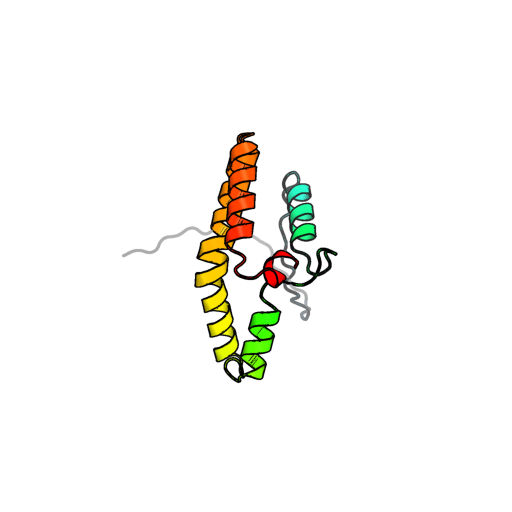 O . 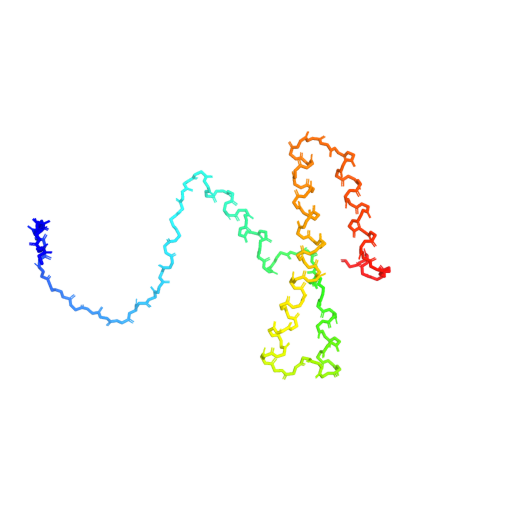SER A 1 89 ? -10.991 1.757 -4.993 1.00 92.88 89 SER A O 1
ATOM 695 N N . VAL A 1 90 ? -8.892 1.172 -4.409 1.00 91.88 90 VAL A N 1
ATOM 696 C CA . VAL A 1 90 ? -9.257 0.239 -3.335 1.00 91.88 90 VAL A CA 1
ATO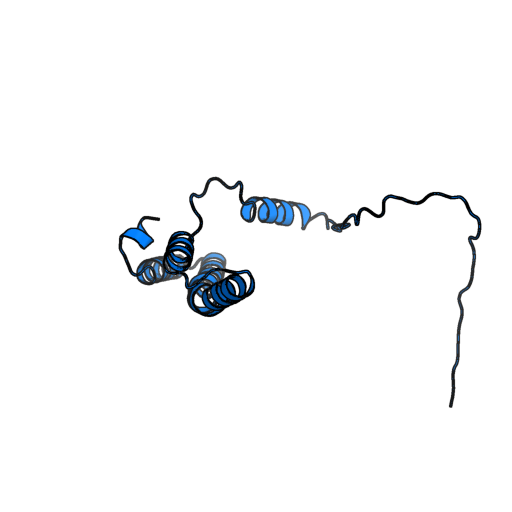M 697 C C . VAL A 1 90 ? -8.689 0.698 -1.995 1.00 91.88 90 VAL A C 1
ATOM 699 O O . VAL A 1 90 ? -9.460 1.073 -1.111 1.00 91.88 90 VAL A O 1
ATOM 702 N N . ASP A 1 91 ? -7.360 0.719 -1.844 1.00 92.75 91 ASP A N 1
ATOM 703 C CA . ASP A 1 91 ? -6.723 0.874 -0.528 1.00 92.75 91 ASP A CA 1
ATOM 704 C C . ASP A 1 91 ? -7.031 2.244 0.111 1.00 92.75 91 ASP A C 1
ATOM 706 O O . ASP A 1 91 ? -7.536 2.314 1.234 1.00 92.75 91 ASP A O 1
ATOM 710 N N . LEU A 1 92 ? -6.796 3.349 -0.607 1.00 95.19 92 LEU A N 1
ATOM 711 C CA . LEU A 1 92 ? -7.044 4.705 -0.100 1.00 95.19 92 LEU A CA 1
ATOM 712 C C . LEU A 1 92 ? -8.532 4.968 0.189 1.00 95.19 92 LEU A C 1
ATOM 714 O O . LEU A 1 92 ? -8.832 5.438 1.291 1.00 95.19 92 LEU A O 1
ATOM 718 N N . PRO A 1 93 ? -9.484 4.658 -0.718 1.00 96.12 93 PRO A N 1
ATOM 719 C CA . PRO A 1 93 ? -10.904 4.827 -0.420 1.00 96.12 93 PRO A CA 1
ATOM 720 C C . PRO A 1 93 ? -11.367 4.045 0.812 1.00 96.12 93 PRO A C 1
ATOM 722 O O . PRO A 1 93 ? -12.139 4.583 1.610 1.00 96.12 93 PRO A O 1
ATOM 725 N N . ILE A 1 94 ? -10.901 2.804 0.992 1.00 96.12 94 ILE A N 1
ATOM 726 C CA . ILE A 1 94 ? -11.237 1.992 2.168 1.00 96.12 94 ILE A CA 1
ATOM 727 C C . ILE A 1 94 ? -10.658 2.631 3.433 1.00 96.12 94 ILE A C 1
ATOM 729 O O . ILE A 1 94 ? -11.408 2.839 4.384 1.00 96.12 94 ILE A O 1
ATOM 733 N N . ILE A 1 95 ? -9.382 3.035 3.435 1.00 95.88 95 ILE A N 1
ATOM 734 C CA . ILE A 1 95 ? -8.749 3.708 4.585 1.00 95.88 95 ILE A CA 1
ATOM 735 C C . ILE A 1 95 ? -9.527 4.970 4.983 1.00 95.88 95 ILE A C 1
ATOM 737 O O . ILE A 1 95 ? -9.827 5.163 6.163 1.00 95.88 95 ILE A O 1
ATOM 741 N N . CYS A 1 96 ? -9.912 5.811 4.017 1.00 97.44 96 CYS A N 1
ATOM 742 C CA . CYS A 1 96 ? -10.708 7.010 4.286 1.00 97.44 96 CYS A CA 1
ATOM 743 C C . CYS A 1 96 ? -12.069 6.675 4.916 1.00 97.44 96 CYS A C 1
ATOM 745 O O . CYS A 1 96 ? -12.487 7.328 5.874 1.00 97.44 96 CYS A O 1
ATOM 747 N N . LYS A 1 97 ? -12.765 5.653 4.406 1.00 97.62 97 LYS A N 1
ATOM 748 C CA . LYS A 1 97 ? -14.063 5.225 4.946 1.00 97.62 97 LYS A CA 1
ATOM 749 C C . LYS A 1 97 ? -13.939 4.624 6.345 1.00 97.62 97 LYS A C 1
ATOM 751 O O . LYS A 1 97 ? -14.762 4.942 7.202 1.00 97.62 97 LYS A O 1
ATOM 756 N N . VAL A 1 98 ? -12.910 3.814 6.595 1.00 98.06 98 VAL A N 1
ATOM 757 C CA . VAL A 1 98 ? -12.641 3.228 7.917 1.00 98.06 98 VAL A CA 1
ATOM 758 C C . VAL A 1 98 ? -12.348 4.333 8.924 1.00 98.06 98 VAL A C 1
ATOM 760 O O . VAL A 1 98 ? -12.942 4.346 9.998 1.00 98.06 98 VAL A O 1
ATOM 763 N N . TYR A 1 99 ? -11.507 5.307 8.564 1.00 97.19 99 TYR A N 1
ATOM 764 C CA . TYR A 1 99 ? -11.209 6.456 9.421 1.00 97.19 99 TYR A CA 1
ATOM 765 C C . TYR A 1 99 ? -12.474 7.238 9.806 1.00 97.19 99 TYR A C 1
ATOM 767 O O . TYR A 1 99 ? -12.673 7.564 10.980 1.00 97.19 99 TYR A O 1
ATOM 775 N N . ASN A 1 100 ? -13.352 7.503 8.835 1.00 97.88 100 ASN A N 1
ATOM 776 C CA . ASN A 1 100 ? -14.607 8.214 9.073 1.00 97.88 100 ASN A CA 1
ATOM 777 C C . ASN A 1 100 ? -15.569 7.405 9.955 1.00 97.88 100 ASN A C 1
ATOM 779 O O . ASN A 1 100 ? -16.114 7.951 10.913 1.00 97.88 100 ASN A O 1
ATOM 783 N N . SER A 1 101 ? -15.736 6.109 9.676 1.00 97.69 101 SER A N 1
ATOM 784 C CA . SER A 1 101 ?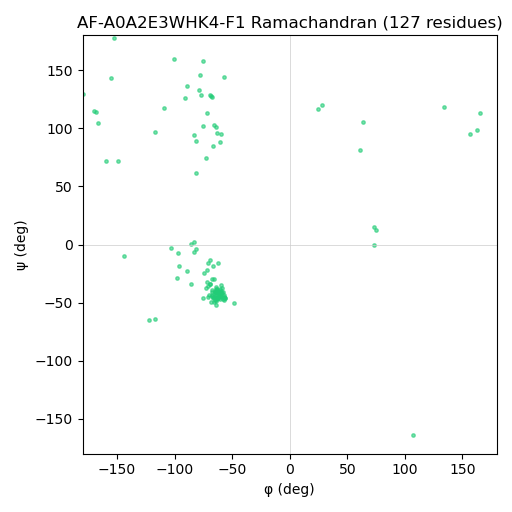 -16.624 5.217 10.441 1.00 97.69 101 SER A CA 1
ATOM 785 C C . SER A 1 101 ? -16.139 5.064 11.884 1.00 97.69 101 SER A C 1
ATOM 787 O O . SER A 1 101 ? -16.908 5.227 12.830 1.00 97.69 101 SER A O 1
ATOM 789 N N . TRP A 1 102 ? -14.827 4.884 12.070 1.00 97.62 102 TRP A N 1
ATOM 790 C CA . TRP A 1 102 ? -14.199 4.839 13.389 1.00 97.62 102 TRP A CA 1
ATOM 791 C C . TRP A 1 102 ? -14.400 6.142 14.167 1.00 97.62 102 TRP A C 1
ATOM 793 O O . TRP A 1 102 ? -14.753 6.115 15.345 1.00 97.62 102 TRP A O 1
ATOM 803 N N . SER A 1 103 ? -14.228 7.289 13.505 1.00 97.56 103 SER A N 1
ATOM 804 C CA . SER A 1 103 ? -14.427 8.608 14.121 1.00 97.56 103 SER A CA 1
ATOM 805 C C . SER A 1 103 ? -15.885 8.860 14.522 1.00 97.56 103 SER A C 1
ATOM 807 O O . SER A 1 103 ? -16.135 9.567 15.495 1.00 97.56 103 SER A O 1
ATOM 809 N N . ALA A 1 104 ? -16.841 8.262 13.807 1.00 97.69 104 ALA A N 1
ATOM 810 C CA . ALA A 1 104 ? -18.267 8.310 14.125 1.00 97.69 104 ALA A CA 1
ATOM 811 C C . ALA A 1 104 ? -18.702 7.272 15.182 1.00 97.69 104 ALA A C 1
ATOM 813 O O . ALA A 1 104 ? -19.851 7.293 15.617 1.00 97.69 104 ALA A O 1
ATOM 814 N N . GLY A 1 105 ? -17.807 6.371 15.607 1.00 97.88 105 GLY A N 1
ATOM 815 C CA . GLY A 1 105 ? -18.128 5.272 16.522 1.00 97.88 105 GLY A CA 1
ATOM 816 C C . GLY A 1 105 ? -18.913 4.121 15.879 1.00 97.88 105 GLY A C 1
ATOM 817 O O . GLY A 1 105 ? -19.417 3.258 16.599 1.00 97.88 105 GLY A O 1
ATOM 818 N N . ASP A 1 106 ? -19.002 4.090 14.548 1.00 97.94 106 ASP A N 1
ATOM 819 C CA . ASP A 1 106 ? -19.701 3.066 13.775 1.00 97.94 106 AS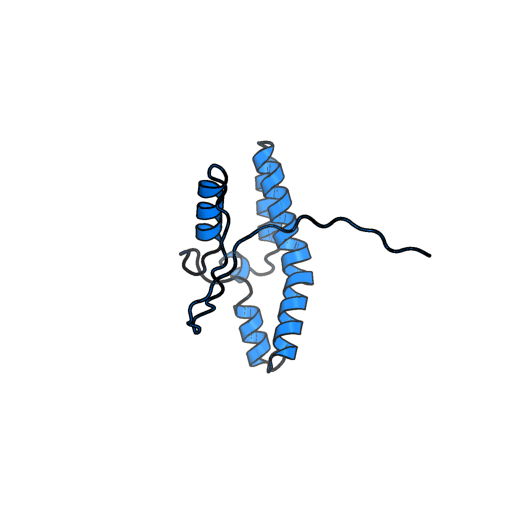P A CA 1
ATOM 820 C C . ASP A 1 106 ? -18.827 1.814 13.611 1.00 97.94 106 ASP A C 1
ATOM 822 O O . ASP A 1 106 ? -18.035 1.678 12.676 1.00 97.94 106 ASP A O 1
ATOM 826 N N . LYS A 1 107 ? -18.937 0.900 14.576 1.00 97.31 107 LYS A N 1
ATOM 827 C CA . LYS A 1 107 ? -18.165 -0.349 14.587 1.00 97.31 107 LYS A CA 1
ATOM 828 C C . LYS A 1 107 ? -18.633 -1.344 13.530 1.00 97.31 107 LYS A C 1
ATOM 830 O O . LYS A 1 107 ? -17.803 -2.098 13.025 1.00 97.31 107 LYS A O 1
ATOM 835 N N . ASP A 1 108 ? -19.925 -1.346 13.214 1.00 97.94 108 ASP A N 1
ATOM 836 C CA . ASP A 1 108 ? -20.487 -2.256 12.218 1.00 97.94 108 ASP A CA 1
ATOM 837 C C . ASP A 1 108 ? -20.005 -1.845 10.823 1.00 97.94 108 ASP A C 1
ATOM 839 O O . ASP A 1 108 ? -19.475 -2.685 10.097 1.00 97.94 108 ASP A O 1
ATOM 843 N N . GLY A 1 109 ? -20.006 -0.544 10.511 1.00 97.38 109 GLY A N 1
ATOM 844 C CA . GLY A 1 109 ? -19.416 -0.019 9.278 1.00 97.38 109 GLY A CA 1
ATOM 845 C C . GLY A 1 109 ? -17.916 -0.308 9.153 1.00 97.38 109 GLY A C 1
ATOM 846 O O . GLY A 1 109 ? -17.436 -0.663 8.077 1.00 97.38 109 GLY A O 1
ATOM 847 N N . VAL A 1 110 ? -17.151 -0.240 10.251 1.00 97.81 110 VAL A N 1
ATOM 848 C CA . VAL A 1 110 ? -15.730 -0.648 10.244 1.00 97.81 110 VAL A CA 1
ATOM 849 C C . VAL A 1 110 ? -15.578 -2.134 9.911 1.00 97.81 110 VAL A C 1
ATOM 851 O O . VAL A 1 110 ? -14.686 -2.490 9.142 1.00 97.81 110 VAL A O 1
ATOM 854 N N . LYS A 1 111 ? -16.445 -2.997 10.448 1.00 97.56 111 LYS A N 1
ATOM 855 C CA . LYS A 1 111 ? -16.414 -4.438 10.177 1.00 97.56 111 LYS A CA 1
ATOM 856 C C . LYS A 1 111 ? -16.782 -4.757 8.726 1.00 97.56 111 LYS A C 1
ATOM 858 O O . LYS A 1 111 ? -16.096 -5.551 8.093 1.00 97.56 111 LYS A O 1
ATOM 863 N N . GLU A 1 112 ? -17.809 -4.112 8.179 1.00 97.56 112 GLU A N 1
ATOM 864 C CA . GLU A 1 112 ? -18.186 -4.267 6.767 1.00 97.56 112 GLU A CA 1
ATOM 865 C C . GLU A 1 112 ? -17.046 -3.850 5.825 1.00 97.56 112 GLU A C 1
ATOM 867 O O . GLU A 1 112 ? -16.776 -4.509 4.821 1.00 97.56 112 GLU A O 1
ATOM 872 N N . LEU A 1 113 ? -16.338 -2.767 6.158 1.00 97.31 113 LEU A N 1
ATOM 873 C CA . LEU A 1 113 ? -15.187 -2.301 5.385 1.00 97.31 113 LEU A CA 1
ATOM 874 C C . LEU A 1 113 ? -13.977 -3.238 5.498 1.00 97.31 113 LEU A C 1
ATOM 876 O O . LEU A 1 113 ? -13.254 -3.390 4.513 1.00 97.31 113 LEU A O 1
ATOM 880 N N . ASP A 1 114 ? -13.761 -3.873 6.652 1.00 95.69 114 ASP A N 1
ATOM 881 C CA . ASP A 1 114 ? -12.749 -4.925 6.816 1.00 95.69 114 ASP A CA 1
ATOM 882 C C . ASP A 1 114 ? -13.061 -6.138 5.926 1.00 95.69 114 ASP A C 1
ATOM 884 O O . ASP A 1 114 ? -12.205 -6.601 5.169 1.00 95.69 114 ASP A O 1
ATOM 888 N N . GLU A 1 115 ? -14.315 -6.597 5.924 1.00 95.06 115 GLU A N 1
ATOM 889 C CA . GLU A 1 115 ? -14.771 -7.691 5.061 1.00 95.06 115 GLU A CA 1
ATOM 890 C C . GLU A 1 115 ? -14.605 -7.347 3.573 1.00 95.06 115 GLU A C 1
ATOM 892 O O . GLU A 1 115 ? -14.098 -8.166 2.801 1.00 95.06 115 GLU A O 1
ATOM 897 N N . LEU A 1 116 ? -14.946 -6.117 3.173 1.00 94.75 116 LEU A N 1
ATOM 898 C CA . LEU A 1 116 ? -14.723 -5.625 1.813 1.00 94.75 116 LEU A CA 1
ATOM 899 C C . LEU A 1 116 ? -13.231 -5.605 1.453 1.00 94.75 116 LEU A C 1
ATOM 901 O O . LEU A 1 116 ? -12.859 -6.071 0.378 1.00 94.75 116 LEU A O 1
ATOM 905 N N . CYS A 1 117 ? -12.375 -5.107 2.347 1.00 93.12 117 CYS A N 1
ATOM 906 C CA . CYS A 1 117 ? -10.926 -5.078 2.145 1.00 93.12 117 CYS A CA 1
ATOM 907 C C . CYS A 1 117 ? -10.372 -6.488 1.904 1.00 93.12 117 CYS A C 1
ATOM 909 O O . CYS A 1 117 ? -9.645 -6.719 0.937 1.00 93.12 117 CYS A O 1
ATOM 911 N N . ARG A 1 118 ? -10.786 -7.460 2.728 1.00 91.69 118 ARG A N 1
ATOM 912 C CA . ARG A 1 118 ? -10.409 -8.873 2.576 1.00 91.69 118 ARG A CA 1
ATOM 913 C C . ARG A 1 118 ? -10.931 -9.473 1.272 1.00 91.69 118 ARG A C 1
ATOM 915 O O . ARG A 1 118 ? -10.218 -10.255 0.651 1.00 91.69 118 ARG A O 1
ATOM 922 N N . ALA A 1 119 ? -12.141 -9.119 0.843 1.00 92.25 119 ALA A N 1
ATOM 923 C CA . ALA A 1 119 ? -12.716 -9.589 -0.418 1.00 92.25 119 ALA A CA 1
ATOM 924 C C . ALA A 1 119 ? -11.980 -9.034 -1.652 1.00 92.25 119 ALA A C 1
ATOM 926 O O . ALA A 1 119 ? -11.904 -9.716 -2.672 1.00 92.25 119 ALA A O 1
ATOM 927 N N . CYS A 1 120 ? -11.402 -7.833 -1.556 1.00 90.81 120 CYS A N 1
ATOM 928 C CA . CYS A 1 120 ? -10.567 -7.253 -2.611 1.00 90.81 120 CYS A CA 1
ATOM 929 C C . CYS A 1 120 ? -9.201 -7.945 -2.761 1.00 90.81 120 CYS A C 1
ATOM 931 O O . CYS A 1 120 ? -8.548 -7.777 -3.788 1.00 90.81 120 CYS A O 1
ATOM 933 N N . ARG A 1 121 ? -8.761 -8.736 -1.774 1.00 87.25 121 ARG A N 1
ATOM 934 C CA . ARG A 1 121 ? -7.551 -9.563 -1.877 1.00 87.25 121 ARG A CA 1
ATOM 935 C C . ARG A 1 121 ? -7.909 -10.872 -2.587 1.00 87.25 121 ARG A C 1
ATOM 937 O O . ARG A 1 121 ? -8.408 -11.828 -1.987 1.00 87.25 121 ARG A O 1
ATOM 944 N N . GLU A 1 122 ? -7.695 -10.855 -3.900 1.00 82.25 122 GLU A N 1
ATOM 945 C CA . GLU A 1 122 ? -8.150 -11.854 -4.875 1.00 82.25 122 GLU A CA 1
ATOM 946 C C . GLU A 1 122 ? -7.841 -13.306 -4.460 1.00 82.25 122 GLU A C 1
ATOM 948 O O . GLU A 1 122 ? -8.730 -14.163 -4.443 1.00 82.25 122 GLU A O 1
ATOM 953 N N . THR A 1 123 ? -6.595 -13.595 -4.075 1.00 85.62 123 THR A N 1
ATOM 954 C CA . THR A 1 123 ? -6.140 -14.949 -3.718 1.00 85.62 123 THR A CA 1
ATOM 955 C C . THR A 1 123 ? -6.072 -15.150 -2.203 1.00 85.62 123 THR A C 1
ATOM 957 O O . THR A 1 123 ? -6.023 -14.194 -1.434 1.00 85.62 123 THR A O 1
ATOM 960 N N . SER A 1 124 ? -6.084 -16.410 -1.749 1.00 86.06 124 SER A N 1
ATOM 961 C CA . SER A 1 124 ? -5.863 -16.726 -0.328 1.00 86.06 124 SER A CA 1
ATOM 962 C C . SER A 1 124 ? -4.471 -16.331 0.140 1.00 86.06 124 SER A C 1
ATOM 964 O O . SER A 1 124 ? -4.347 -15.791 1.225 1.00 86.06 124 SER A O 1
ATOM 966 N N . GLU A 1 125 ? -3.461 -16.521 -0.707 1.00 85.44 125 GLU A N 1
ATOM 967 C CA . GLU A 1 125 ? -2.089 -16.097 -0.424 1.00 85.44 125 GLU A CA 1
ATOM 968 C C . GLU A 1 125 ? -2.020 -14.592 -0.135 1.00 85.44 125 GLU A C 1
ATOM 970 O O . GLU A 1 125 ? -1.525 -14.205 0.912 1.00 85.44 125 GLU A O 1
ATOM 975 N N . LEU A 1 126 ? -2.645 -13.752 -0.972 1.00 84.12 126 LEU A N 1
ATOM 976 C CA . LEU A 1 126 ? -2.691 -12.295 -0.771 1.00 84.12 126 LEU A CA 1
ATOM 977 C C . LEU A 1 126 ? -3.546 -11.846 0.429 1.00 84.12 126 LEU A C 1
ATOM 979 O O . LEU A 1 126 ? -3.513 -10.672 0.791 1.00 84.12 126 LEU A O 1
ATOM 983 N N . ARG A 1 127 ? -4.363 -12.735 1.007 1.00 83.88 127 ARG A N 1
ATOM 984 C CA . ARG A 1 127 ? -5.098 -12.476 2.259 1.00 83.88 127 ARG A CA 1
ATOM 985 C C . ARG A 1 127 ? -4.310 -12.861 3.504 1.00 83.88 127 ARG A C 1
ATOM 987 O O . ARG A 1 127 ? -4.660 -12.382 4.580 1.00 83.88 127 ARG A O 1
ATOM 994 N N . ASP A 1 128 ? -3.340 -13.755 3.345 1.00 81.88 128 ASP A N 1
ATOM 995 C CA . ASP A 1 128 ? -2.516 -14.291 4.425 1.00 81.88 128 ASP A CA 1
ATOM 996 C C . ASP A 1 128 ? -1.167 -13.543 4.549 1.00 81.88 128 ASP A C 1
ATOM 998 O O . ASP A 1 128 ? -0.436 -13.784 5.511 1.00 81.88 128 ASP A O 1
ATOM 1002 N N . GLU A 1 129 ? -0.858 -12.640 3.604 1.00 74.75 129 GLU A N 1
ATOM 1003 C CA . GLU A 1 129 ? 0.180 -11.593 3.717 1.00 74.75 129 GLU A CA 1
ATOM 1004 C C . GLU A 1 129 ? -0.146 -10.552 4.800 1.00 74.75 129 GLU A C 1
ATOM 1006 O O . GLU A 1 129 ? 0.784 -10.217 5.571 1.00 74.75 129 GLU A O 1
#

Secondary structure (DSSP, 8-state):
-------------------------------TTHHHHHHHHHHHT-TT-SS-SPTTHHHHHHHHHTTSS-SHHHHHHHHHHHIIIIIIIIIHHHHHHHHHHHHTT-HHHHHHHHHHHHHHS-SSHHHH-

Mean predicted aligned error: 13.07 Å

Sequence (129 aa):
MIWCGALVVSRLTRTRLLNPKVVHTMSIVMNTDSSRQSIRLWQLISPALPVGAFHYSQGLEQAINRGWVKDVGTTESWVAGLLERCIGSVDLPIICKVYNSWSAGDKDGVKELDELCRACRETSELRDE